Protein AF-A0A843DZ66-F1 (afdb_monomer_lite)

Foldseek 3Di:
DQPQDDLVQLLVQLVVCVVVVVVVCVVVVHDADPPVVVSSVQSSQQSSCCSRPVGRQRSVDDDPPDPVVSVD

Radius of gyration: 12.84 Å; chains: 1; bounding box: 20×25×32 Å

Sequence (72 aa):
MTAQPTREEIKAKAEEMYPGVLRVAEVKGWGLNENKDIADSIVEGLARNVLLRGKKYCPCVLPSGDAEEDKK

Structure (mmCIF, N/CA/C/O backbone):
data_AF-A0A843DZ66-F1
#
_entry.id   AF-A0A843DZ66-F1
#
loop_
_atom_site.group_PDB
_atom_site.id
_atom_site.type_symbol
_atom_site.label_atom_id
_atom_site.label_alt_id
_atom_site.label_comp_id
_atom_site.label_asym_id
_atom_site.label_entity_id
_atom_site.label_seq_id
_atom_site.pdbx_PDB_ins_code
_atom_site.Cartn_x
_atom_site.Cartn_y
_atom_site.Cartn_z
_atom_site.occupancy
_atom_site.B_iso_or_equiv
_atom_site.auth_seq_id
_atom_site.auth_comp_id
_atom_site.auth_asym_id
_atom_site.auth_atom_id
_atom_site.pdbx_PDB_model_num
ATOM 1 N N . MET A 1 1 ? 9.258 -6.369 -22.535 1.00 44.25 1 MET A N 1
ATOM 2 C CA . MET A 1 1 ? 8.786 -7.301 -21.492 1.00 44.25 1 MET A CA 1
ATOM 3 C C . MET A 1 1 ? 9.280 -6.760 -20.163 1.00 44.25 1 MET A C 1
ATOM 5 O O . MET A 1 1 ? 10.463 -6.888 -19.885 1.00 44.25 1 MET A O 1
ATOM 9 N N . THR A 1 2 ? 8.453 -6.038 -19.407 1.00 57.38 2 THR A N 1
ATOM 10 C CA . THR A 1 2 ? 8.840 -5.616 -18.053 1.00 57.38 2 THR A CA 1
ATOM 11 C C . THR A 1 2 ? 8.882 -6.865 -17.182 1.00 57.38 2 THR A C 1
ATOM 13 O O . THR A 1 2 ? 7.884 -7.577 -17.069 1.00 57.38 2 THR A O 1
ATOM 16 N N . ALA A 1 3 ? 10.057 -7.185 -16.642 1.00 77.12 3 ALA A N 1
ATOM 17 C CA . ALA A 1 3 ? 10.191 -8.264 -15.676 1.00 77.12 3 ALA A CA 1
ATOM 18 C C . ALA A 1 3 ? 9.254 -7.959 -14.500 1.00 77.12 3 ALA A C 1
ATOM 20 O O . ALA A 1 3 ? 9.268 -6.851 -13.962 1.00 77.12 3 ALA A O 1
ATOM 21 N N . GLN A 1 4 ? 8.378 -8.903 -14.157 1.00 79.69 4 GLN A N 1
ATOM 22 C CA . GLN A 1 4 ? 7.543 -8.739 -12.975 1.00 79.69 4 GLN A CA 1
ATOM 23 C C . GLN A 1 4 ? 8.440 -8.838 -11.735 1.00 79.69 4 GLN A C 1
ATOM 25 O O . GLN A 1 4 ? 9.243 -9.770 -11.680 1.00 79.69 4 GLN A O 1
ATOM 30 N N . PRO A 1 5 ? 8.317 -7.918 -10.760 1.00 87.88 5 PRO A N 1
ATOM 31 C CA . PRO A 1 5 ? 9.069 -8.016 -9.520 1.00 87.88 5 PRO A CA 1
ATOM 32 C C . PRO A 1 5 ? 8.669 -9.293 -8.783 1.00 87.88 5 PRO A C 1
ATOM 34 O O . PRO A 1 5 ? 7.502 -9.706 -8.798 1.00 87.88 5 PRO A O 1
ATOM 37 N N . THR A 1 6 ? 9.649 -9.921 -8.150 1.00 93.06 6 THR A N 1
ATOM 38 C CA . THR A 1 6 ? 9.442 -11.105 -7.320 1.00 93.06 6 THR A CA 1
ATOM 39 C C . THR A 1 6 ? 8.617 -10.755 -6.084 1.00 93.06 6 THR A C 1
ATOM 41 O O . THR A 1 6 ? 8.496 -9.594 -5.680 1.00 93.06 6 THR A O 1
ATOM 44 N N . ARG A 1 7 ? 8.031 -11.771 -5.442 1.00 91.06 7 ARG A N 1
ATOM 45 C CA . ARG A 1 7 ? 7.244 -11.542 -4.225 1.00 91.06 7 ARG A CA 1
ATOM 46 C C . ARG A 1 7 ? 8.086 -10.964 -3.084 1.00 91.06 7 ARG A C 1
ATOM 48 O O . ARG A 1 7 ? 7.569 -10.170 -2.304 1.00 91.06 7 ARG A O 1
ATOM 55 N N . GLU A 1 8 ? 9.355 -11.339 -2.996 1.00 93.75 8 GLU A N 1
ATOM 56 C CA . GLU A 1 8 ? 10.275 -10.836 -1.974 1.00 93.75 8 GLU A CA 1
ATOM 57 C C . GLU A 1 8 ? 10.564 -9.345 -2.173 1.00 93.75 8 GLU A C 1
ATOM 59 O O . GLU A 1 8 ? 10.477 -8.574 -1.221 1.00 93.75 8 GLU A O 1
ATOM 64 N N . GLU A 1 9 ? 10.781 -8.910 -3.417 1.00 93.50 9 GLU A N 1
ATOM 65 C CA . GLU A 1 9 ? 10.974 -7.492 -3.748 1.00 93.50 9 GLU A CA 1
ATOM 66 C C . GLU A 1 9 ? 9.732 -6.650 -3.437 1.00 93.50 9 GLU A C 1
ATOM 68 O O . GLU A 1 9 ? 9.841 -5.545 -2.902 1.00 93.50 9 G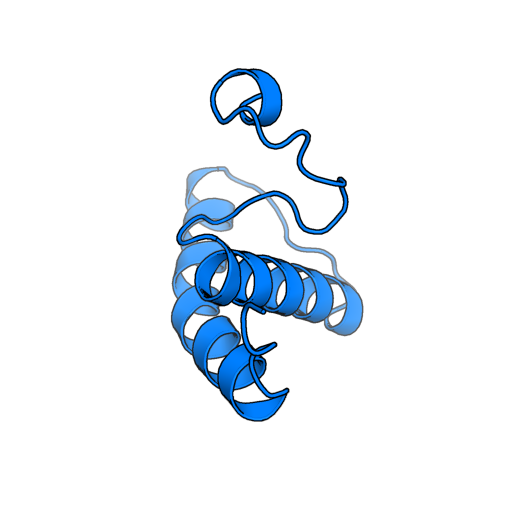LU A O 1
ATOM 73 N N . ILE A 1 10 ? 8.540 -7.177 -3.738 1.00 93.56 10 ILE A N 1
ATOM 74 C CA . ILE A 1 10 ? 7.275 -6.501 -3.423 1.00 93.56 10 ILE A CA 1
ATOM 75 C C . ILE A 1 10 ? 7.118 -6.347 -1.908 1.00 93.56 10 ILE A C 1
ATOM 77 O O . ILE A 1 10 ? 6.783 -5.256 -1.450 1.00 93.56 10 ILE A O 1
ATOM 81 N N . LYS A 1 11 ? 7.380 -7.409 -1.134 1.00 94.31 11 LYS A N 1
ATOM 82 C CA . LYS A 1 11 ? 7.271 -7.380 0.330 1.00 94.31 11 LYS A CA 1
ATOM 83 C C . LYS A 1 11 ? 8.260 -6.408 0.961 1.00 94.31 11 LYS A C 1
ATOM 85 O O . LYS A 1 11 ? 7.835 -5.540 1.714 1.00 94.31 11 LYS A O 1
ATOM 90 N N . ALA A 1 12 ? 9.533 -6.470 0.573 1.00 95.75 12 ALA A N 1
ATOM 91 C CA . ALA A 1 12 ? 10.551 -5.550 1.075 1.00 95.75 12 ALA A CA 1
ATOM 92 C C . ALA A 1 12 ? 10.174 -4.086 0.794 1.00 95.75 12 ALA A C 1
ATOM 94 O O . ALA A 1 12 ? 10.304 -3.213 1.654 1.00 95.75 12 ALA A O 1
ATOM 95 N N . LYS A 1 13 ? 9.635 -3.809 -0.403 1.00 94.00 13 LYS A N 1
ATOM 96 C CA . LYS A 1 13 ? 9.177 -2.464 -0.755 1.00 94.00 13 LYS A CA 1
ATOM 97 C C . LYS A 1 13 ? 7.915 -2.048 0.008 1.00 94.00 13 LYS A C 1
ATOM 99 O O . LYS A 1 13 ? 7.779 -0.877 0.356 1.00 94.00 13 LYS A O 1
ATOM 104 N N . ALA A 1 14 ? 7.004 -2.980 0.278 1.00 94.44 14 ALA A N 1
ATOM 105 C CA . ALA A 1 14 ? 5.811 -2.739 1.084 1.00 94.44 14 ALA A CA 1
ATOM 106 C C . ALA A 1 14 ? 6.172 -2.393 2.536 1.00 94.44 14 ALA A C 1
ATOM 108 O O . ALA A 1 14 ? 5.654 -1.408 3.061 1.00 94.44 14 ALA A O 1
ATOM 109 N N . GLU A 1 15 ? 7.108 -3.125 3.144 1.00 95.19 15 GLU A N 1
ATOM 110 C CA . GLU A 1 15 ? 7.617 -2.855 4.495 1.00 95.19 15 GLU A CA 1
ATOM 111 C C . GLU A 1 15 ? 8.285 -1.477 4.590 1.00 95.19 15 GLU A C 1
ATOM 113 O O . GLU A 1 15 ? 8.016 -0.725 5.526 1.00 95.19 15 GLU A O 1
ATOM 118 N N . GLU A 1 16 ? 9.073 -1.085 3.581 1.00 95.25 16 GLU A N 1
ATOM 119 C CA . GLU A 1 16 ? 9.652 0.265 3.488 1.00 95.25 16 GLU A CA 1
ATOM 120 C C . GLU A 1 16 ? 8.564 1.357 3.419 1.00 95.25 16 GLU A C 1
ATOM 122 O O . GLU A 1 16 ? 8.698 2.437 3.999 1.00 95.25 16 GLU A O 1
ATOM 127 N N . MET A 1 17 ? 7.465 1.089 2.709 1.00 93.88 17 MET A N 1
ATOM 128 C CA . MET A 1 17 ? 6.379 2.048 2.491 1.00 93.88 17 MET A CA 1
ATOM 129 C C . MET A 1 17 ? 5.384 2.131 3.655 1.00 93.88 17 MET A C 1
ATOM 131 O O . MET A 1 17 ? 4.707 3.156 3.794 1.00 93.88 17 MET A O 1
ATOM 135 N N . TYR A 1 18 ? 5.291 1.093 4.486 1.00 93.81 18 TYR A N 1
ATOM 136 C CA . TYR A 1 18 ? 4.281 0.958 5.536 1.00 93.81 18 TYR A CA 1
ATOM 137 C C . TYR A 1 18 ? 4.269 2.124 6.549 1.00 93.81 18 TYR A C 1
ATOM 139 O O . TYR A 1 18 ? 3.194 2.680 6.797 1.00 93.81 18 TYR A O 1
ATOM 147 N N . PRO A 1 19 ? 5.418 2.618 7.064 1.00 94.75 19 PRO A N 1
ATOM 148 C CA . PRO A 1 19 ? 5.436 3.785 7.951 1.00 94.75 19 PRO A CA 1
ATOM 149 C C . PRO A 1 19 ? 4.864 5.048 7.291 1.00 94.75 19 PRO A C 1
ATOM 151 O O . PRO A 1 19 ? 4.205 5.861 7.938 1.00 94.75 19 PRO A O 1
ATOM 154 N N . GLY A 1 20 ? 5.079 5.208 5.981 1.00 93.75 20 GLY A N 1
ATOM 155 C CA . GLY A 1 20 ? 4.518 6.314 5.209 1.00 93.75 20 GLY A CA 1
ATOM 156 C C . GLY A 1 20 ? 2.998 6.222 5.071 1.00 93.75 20 GLY A C 1
ATOM 157 O O . GLY A 1 20 ? 2.320 7.245 5.139 1.00 93.75 20 GLY A O 1
ATOM 158 N N . VAL A 1 21 ? 2.462 5.008 4.918 1.00 93.19 21 VAL A N 1
ATOM 159 C CA . VAL A 1 21 ? 1.013 4.754 4.883 1.00 93.19 21 VAL A CA 1
ATOM 160 C C . VAL A 1 21 ? 0.375 5.117 6.224 1.00 93.19 21 VAL A C 1
ATOM 162 O O . VAL A 1 21 ? -0.595 5.873 6.243 1.00 93.19 21 VAL A O 1
ATOM 165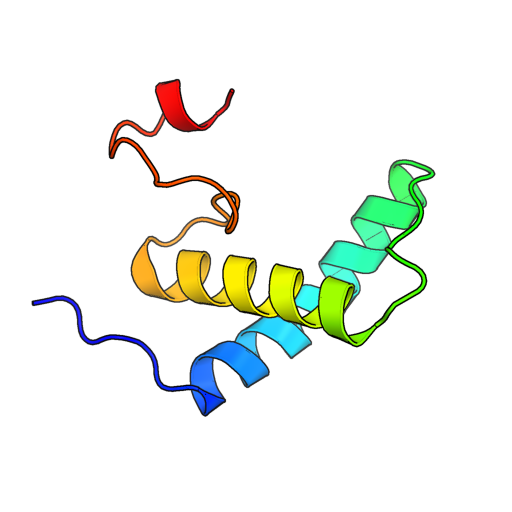 N N . LEU A 1 22 ? 0.965 4.666 7.337 1.00 93.19 22 LEU A N 1
ATOM 166 C CA . LEU A 1 22 ? 0.499 5.009 8.686 1.00 93.19 22 LEU A CA 1
ATOM 167 C C . LEU A 1 22 ? 0.513 6.519 8.930 1.00 93.19 22 LEU A C 1
ATOM 169 O O . LEU A 1 22 ? -0.475 7.076 9.398 1.00 93.19 22 LEU A O 1
ATOM 173 N N . ARG A 1 23 ? 1.596 7.201 8.542 1.00 94.81 23 ARG A N 1
ATOM 174 C CA . ARG A 1 23 ? 1.701 8.658 8.680 1.00 94.81 23 ARG A CA 1
ATOM 175 C C . ARG A 1 23 ? 0.619 9.393 7.889 1.00 94.81 23 ARG A C 1
ATOM 177 O O . ARG A 1 23 ? 0.074 10.376 8.380 1.00 94.81 23 ARG A O 1
ATOM 184 N N . VAL A 1 24 ? 0.318 8.960 6.662 1.00 93.94 24 VAL A N 1
ATOM 185 C CA . VAL A 1 24 ? -0.762 9.572 5.868 1.00 93.94 24 VAL A CA 1
ATOM 186 C C . VAL A 1 24 ? -2.108 9.348 6.544 1.00 93.94 24 VAL A C 1
ATOM 188 O O . VAL A 1 24 ? -2.881 10.299 6.639 1.00 93.94 24 VAL A O 1
ATOM 191 N N . ALA A 1 25 ? -2.369 8.132 7.028 1.00 93.50 25 ALA A N 1
ATOM 192 C CA . ALA A 1 25 ? -3.598 7.823 7.743 1.00 93.50 25 ALA A CA 1
ATOM 193 C C . ALA A 1 25 ? -3.754 8.720 8.983 1.00 93.50 25 ALA A C 1
ATOM 195 O O . ALA A 1 25 ? -4.777 9.381 9.125 1.00 93.50 25 ALA A O 1
ATOM 196 N N . GLU A 1 26 ? -2.705 8.859 9.795 1.00 94.25 26 GLU A N 1
ATOM 197 C CA . GLU A 1 26 ? -2.693 9.726 10.978 1.00 94.25 26 GLU A CA 1
ATOM 198 C C . GLU A 1 26 ? -2.958 11.199 10.628 1.00 94.25 26 GLU A C 1
ATOM 200 O O . GLU A 1 26 ? -3.890 11.804 11.152 1.00 94.25 26 GLU A O 1
ATOM 205 N N . VAL A 1 27 ? -2.198 11.770 9.683 1.00 95.75 27 VAL A N 1
ATOM 206 C CA . VAL A 1 27 ? -2.332 13.184 9.277 1.00 95.75 27 VAL A CA 1
ATOM 207 C C . VAL A 1 27 ? -3.713 13.485 8.692 1.00 95.75 27 VAL A C 1
ATOM 209 O O . VAL A 1 27 ? -4.212 14.604 8.808 1.00 95.75 27 VAL A O 1
ATOM 212 N N . LYS A 1 28 ? -4.334 12.502 8.036 1.00 94.19 28 LYS A N 1
ATOM 213 C CA . LYS A 1 28 ? -5.668 12.632 7.443 1.00 94.19 28 LYS A CA 1
ATOM 214 C C . LYS A 1 28 ? -6.802 12.266 8.407 1.00 94.19 28 LYS A C 1
ATOM 216 O O . LYS A 1 28 ? -7.958 12.471 8.046 1.00 94.19 28 LYS A O 1
ATOM 221 N N . GLY A 1 29 ? -6.497 11.744 9.597 1.00 93.75 29 GLY A N 1
ATOM 222 C CA . GLY A 1 29 ? -7.495 11.218 10.531 1.00 93.75 29 GLY A CA 1
ATOM 223 C C . GLY A 1 29 ? -8.216 9.970 10.008 1.00 93.75 29 GLY A C 1
ATOM 224 O O . GLY A 1 29 ? -9.379 9.746 10.334 1.00 93.75 29 GLY A O 1
ATOM 225 N N . TRP A 1 30 ? -7.565 9.188 9.147 1.00 93.69 30 TRP A N 1
ATOM 226 C CA . TRP A 1 30 ? -8.100 7.953 8.580 1.00 93.69 30 TRP A CA 1
ATOM 227 C C . TRP A 1 30 ? -7.702 6.739 9.420 1.00 93.69 30 TRP A C 1
ATOM 229 O O . TRP A 1 30 ? -6.608 6.682 9.979 1.00 93.69 30 TRP A O 1
ATOM 239 N N . GLY A 1 31 ? -8.580 5.738 9.452 1.00 89.88 31 GLY A N 1
ATOM 240 C CA . GLY A 1 31 ? -8.261 4.401 9.943 1.00 89.88 31 GLY A CA 1
ATOM 241 C C . GLY A 1 31 ? -7.839 3.489 8.795 1.00 89.88 31 GLY A C 1
ATOM 242 O O . GLY A 1 31 ? -8.400 3.560 7.700 1.00 89.88 31 GLY A O 1
ATOM 243 N N . LEU A 1 32 ? -6.863 2.616 9.046 1.00 90.50 32 LEU A N 1
ATOM 244 C CA . LEU A 1 32 ? -6.658 1.446 8.194 1.00 90.50 32 LEU A CA 1
ATOM 245 C C . LEU A 1 32 ? -7.722 0.388 8.502 1.00 90.50 32 LEU A C 1
ATOM 247 O O . LEU A 1 32 ? -8.366 0.426 9.550 1.00 90.50 32 LEU A O 1
ATOM 251 N N . ASN A 1 33 ? -7.899 -0.556 7.578 1.00 91.56 33 ASN A N 1
ATOM 252 C CA . ASN A 1 33 ? -8.801 -1.682 7.786 1.00 91.56 33 ASN A CA 1
ATOM 253 C C . ASN A 1 33 ? -8.362 -2.497 9.018 1.00 91.56 33 ASN A C 1
ATOM 255 O O . ASN A 1 33 ? -7.173 -2.744 9.215 1.00 91.56 33 ASN A O 1
ATOM 259 N N . GLU A 1 34 ? -9.330 -2.920 9.826 1.00 90.81 34 GLU A N 1
ATOM 260 C CA . GLU A 1 34 ? -9.139 -3.754 11.018 1.00 90.81 34 GLU A CA 1
ATOM 261 C C . GLU A 1 34 ? -8.510 -5.106 10.658 1.00 90.81 34 GLU A C 1
ATOM 263 O O . GLU A 1 34 ? -7.694 -5.661 11.399 1.00 90.81 34 GLU A O 1
ATOM 268 N N . ASN A 1 35 ? -8.877 -5.623 9.483 1.00 93.88 35 ASN A N 1
ATOM 269 C CA . ASN A 1 35 ? -8.282 -6.811 8.909 1.00 93.88 35 ASN A CA 1
ATOM 270 C C . ASN A 1 35 ? -6.919 -6.465 8.293 1.00 93.88 35 ASN A C 1
ATOM 272 O O . ASN A 1 35 ? -6.828 -5.859 7.218 1.00 93.88 35 ASN A O 1
ATOM 276 N N . LYS A 1 36 ? -5.861 -6.898 8.983 1.00 91.94 36 LYS A N 1
ATOM 277 C CA . LYS A 1 36 ? -4.472 -6.660 8.582 1.00 91.94 36 LYS A CA 1
ATOM 278 C C . LYS A 1 36 ? -4.112 -7.320 7.260 1.00 91.94 36 LYS A C 1
ATOM 280 O O . LYS A 1 36 ? -3.450 -6.677 6.462 1.00 91.94 36 LYS A O 1
ATOM 285 N N . ASP A 1 37 ? -4.612 -8.521 6.970 1.00 92.44 37 ASP A N 1
ATOM 286 C CA . ASP A 1 37 ? -4.326 -9.191 5.695 1.00 92.44 37 ASP A CA 1
ATOM 287 C C . ASP A 1 37 ? -4.822 -8.359 4.505 1.00 92.44 37 ASP 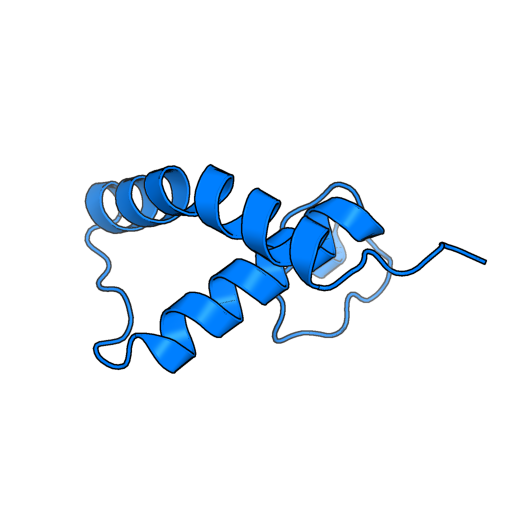A C 1
ATOM 289 O O . ASP A 1 37 ? -4.157 -8.257 3.472 1.00 92.44 37 ASP A O 1
ATOM 293 N N . ILE A 1 38 ? -5.978 -7.702 4.663 1.00 91.88 38 ILE A N 1
ATOM 294 C CA . ILE A 1 38 ? -6.510 -6.788 3.649 1.00 91.88 38 ILE A CA 1
ATOM 295 C C . ILE A 1 38 ? -5.621 -5.548 3.552 1.00 91.88 38 ILE A C 1
ATOM 297 O O . ILE A 1 38 ? -5.193 -5.208 2.450 1.00 91.88 38 ILE A O 1
ATOM 301 N N . ALA A 1 39 ? -5.321 -4.885 4.672 1.00 92.62 39 ALA A N 1
ATOM 302 C CA . ALA A 1 39 ? -4.475 -3.691 4.676 1.00 92.62 39 ALA A CA 1
ATOM 303 C C . ALA A 1 39 ? -3.096 -3.964 4.044 1.00 92.62 39 ALA A C 1
ATOM 305 O O . ALA A 1 39 ? -2.679 -3.239 3.140 1.00 92.62 39 ALA A O 1
ATOM 306 N N . ASP A 1 40 ? -2.449 -5.057 4.437 1.00 93.62 40 ASP A N 1
ATOM 307 C CA . ASP A 1 40 ? -1.143 -5.481 3.941 1.00 93.62 40 ASP A CA 1
ATOM 308 C C . ASP A 1 40 ? -1.198 -5.805 2.445 1.00 93.62 40 ASP A C 1
ATOM 310 O O . ASP A 1 40 ? -0.333 -5.360 1.690 1.00 93.62 40 ASP A O 1
ATOM 314 N N . SER A 1 41 ? -2.256 -6.476 1.969 1.00 94.00 41 SER A N 1
ATOM 315 C CA . SER A 1 41 ? -2.430 -6.757 0.536 1.00 94.00 41 SER A CA 1
ATOM 316 C C . SER A 1 41 ? -2.527 -5.482 -0.315 1.00 94.00 41 SER A C 1
ATOM 318 O O . SER A 1 41 ? -1.989 -5.426 -1.425 1.00 94.00 41 SER A O 1
ATOM 320 N N . ILE A 1 42 ? -3.155 -4.425 0.213 1.00 94.19 42 ILE A N 1
ATOM 321 C CA . ILE A 1 42 ? -3.248 -3.127 -0.462 1.00 94.19 42 ILE A CA 1
ATOM 322 C C . ILE A 1 42 ? -1.878 -2.444 -0.492 1.00 94.19 42 ILE A C 1
ATOM 324 O O . ILE A 1 42 ? -1.489 -1.903 -1.530 1.00 94.19 42 ILE A O 1
ATOM 328 N N . VAL A 1 43 ? -1.111 -2.501 0.601 1.00 94.81 43 VAL A N 1
ATOM 329 C CA . VAL A 1 43 ? 0.251 -1.944 0.639 1.00 94.81 43 VAL A CA 1
ATOM 330 C C . VAL A 1 43 ? 1.195 -2.714 -0.294 1.00 94.81 43 VAL A C 1
ATOM 332 O O . VAL A 1 43 ? 1.939 -2.080 -1.046 1.00 94.81 43 VAL A O 1
ATOM 335 N N . GLU A 1 44 ? 1.115 -4.049 -0.343 1.00 94.88 44 GLU A N 1
ATOM 336 C CA . GLU A 1 44 ? 1.837 -4.882 -1.320 1.00 94.88 44 GLU A CA 1
ATOM 337 C C . GLU A 1 44 ? 1.463 -4.497 -2.764 1.00 94.88 44 GLU A C 1
ATOM 339 O O . GLU A 1 44 ? 2.334 -4.348 -3.625 1.00 94.88 44 GLU A O 1
ATOM 344 N N . GLY A 1 45 ? 0.178 -4.263 -3.043 1.00 93.38 45 GLY A N 1
ATOM 345 C CA . GLY A 1 45 ? -0.290 -3.809 -4.353 1.00 93.38 45 GLY A CA 1
ATOM 346 C C . GLY A 1 45 ? 0.268 -2.437 -4.753 1.00 93.38 45 GLY A C 1
ATOM 347 O O . GLY A 1 45 ? 0.725 -2.254 -5.886 1.00 93.38 45 GLY A O 1
ATOM 348 N N . LEU A 1 46 ? 0.287 -1.480 -3.819 1.00 93.94 46 LEU A N 1
ATOM 349 C CA . LEU A 1 46 ? 0.904 -0.166 -4.024 1.00 93.94 46 LEU A CA 1
ATOM 350 C C . LEU A 1 46 ? 2.404 -0.300 -4.316 1.00 93.94 46 LEU A C 1
ATOM 352 O O . LEU A 1 46 ? 2.906 0.321 -5.255 1.00 93.94 46 LEU A O 1
ATOM 356 N N . ALA A 1 47 ? 3.110 -1.130 -3.547 1.00 94.56 47 ALA A N 1
ATOM 357 C CA . ALA A 1 47 ? 4.534 -1.389 -3.723 1.00 94.56 47 ALA A CA 1
ATOM 358 C C . ALA A 1 47 ? 4.834 -2.020 -5.091 1.00 94.56 47 ALA A C 1
ATOM 360 O O . ALA A 1 47 ? 5.729 -1.564 -5.806 1.00 94.56 47 ALA A O 1
ATOM 361 N N . ARG A 1 48 ? 4.025 -2.996 -5.521 1.00 93.25 48 ARG A N 1
ATOM 362 C CA . ARG A 1 48 ? 4.123 -3.599 -6.857 1.00 93.25 48 ARG A CA 1
ATOM 363 C C . ARG A 1 48 ? 3.967 -2.557 -7.964 1.00 93.25 48 ARG A C 1
ATOM 365 O O . ARG A 1 48 ? 4.735 -2.575 -8.924 1.00 93.25 48 ARG A O 1
ATOM 372 N N . ASN A 1 49 ? 3.007 -1.642 -7.839 1.00 91.31 49 ASN A N 1
ATOM 373 C CA . ASN A 1 49 ? 2.805 -0.576 -8.823 1.00 91.31 49 ASN A CA 1
ATOM 374 C C . ASN A 1 49 ? 3.973 0.417 -8.857 1.00 91.31 49 ASN A C 1
ATOM 376 O O . ASN A 1 49 ? 4.359 0.859 -9.940 1.00 91.31 49 ASN A O 1
ATOM 380 N N . VAL A 1 50 ? 4.598 0.705 -7.713 1.00 91.62 50 VAL A N 1
ATOM 381 C CA . VAL A 1 50 ? 5.835 1.499 -7.667 1.00 91.62 50 VAL A CA 1
ATOM 382 C C . VAL A 1 50 ? 6.966 0.793 -8.408 1.00 91.62 50 VAL A C 1
ATOM 384 O O . VAL A 1 50 ? 7.625 1.425 -9.227 1.00 91.62 50 VAL A O 1
ATOM 387 N N . LEU A 1 51 ? 7.169 -0.504 -8.178 1.00 90.88 51 LEU A N 1
ATOM 388 C CA . LEU A 1 51 ? 8.235 -1.266 -8.838 1.00 90.88 51 LEU A CA 1
ATOM 389 C C . LEU A 1 51 ? 8.008 -1.401 -10.352 1.00 90.88 51 LEU A C 1
ATOM 391 O O . LEU A 1 51 ? 8.949 -1.293 -11.131 1.00 90.88 51 LEU A O 1
ATOM 395 N N . LEU A 1 52 ? 6.759 -1.600 -10.783 1.00 88.88 52 LEU A N 1
ATOM 396 C CA . LEU A 1 52 ? 6.421 -1.793 -12.197 1.00 88.88 52 LEU A CA 1
ATOM 397 C C . LEU A 1 52 ? 6.310 -0.491 -12.997 1.00 88.88 52 LEU A C 1
ATOM 399 O O . LEU A 1 52 ? 6.592 -0.485 -14.194 1.00 88.88 52 LEU A O 1
ATOM 403 N N . ARG A 1 53 ? 5.811 0.583 -12.375 1.00 85.44 53 ARG A N 1
ATOM 404 C CA . ARG A 1 53 ? 5.367 1.809 -13.068 1.00 85.44 53 ARG A CA 1
ATOM 405 C C . ARG A 1 53 ? 5.990 3.084 -12.501 1.00 85.44 53 ARG A C 1
ATOM 407 O O . ARG A 1 53 ? 5.691 4.171 -12.98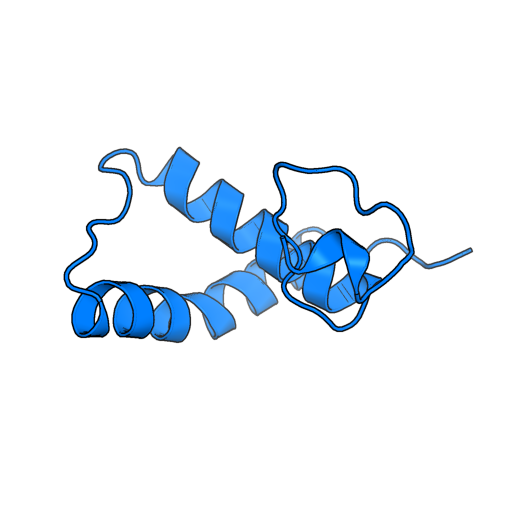4 1.00 85.44 53 ARG A O 1
ATOM 414 N N . GLY A 1 54 ? 6.802 2.978 -11.449 1.00 85.81 54 GLY A N 1
ATOM 415 C CA . GLY A 1 54 ? 7.444 4.113 -10.782 1.00 85.81 54 GLY A CA 1
ATOM 416 C C . GLY A 1 54 ? 6.505 4.987 -9.943 1.00 85.81 54 GLY A C 1
ATOM 417 O O . GLY A 1 54 ? 6.945 5.996 -9.398 1.00 85.81 54 GLY A O 1
ATOM 418 N N . LYS A 1 55 ? 5.215 4.639 -9.825 1.00 85.19 55 LYS A N 1
ATOM 419 C CA . LYS A 1 55 ? 4.200 5.439 -9.119 1.00 85.19 55 LYS A CA 1
ATOM 420 C C . LYS A 1 55 ? 3.267 4.566 -8.277 1.00 85.19 55 LYS A C 1
ATOM 422 O O . LYS A 1 55 ? 2.988 3.421 -8.621 1.00 85.19 55 LYS A O 1
ATOM 427 N N . LYS A 1 56 ? 2.743 5.143 -7.191 1.00 85.69 56 LYS A N 1
ATOM 428 C CA . LYS A 1 56 ? 1.811 4.509 -6.237 1.00 85.69 56 LYS A CA 1
ATOM 429 C C . LYS A 1 56 ? 0.370 4.483 -6.775 1.00 85.69 56 LYS A C 1
ATOM 431 O O . LYS A 1 56 ? -0.529 5.031 -6.147 1.00 85.69 56 LYS A O 1
ATOM 436 N N . TYR A 1 57 ? 0.160 3.906 -7.956 1.00 87.62 57 TYR A N 1
ATOM 437 C CA . TYR A 1 57 ? -1.185 3.758 -8.520 1.00 87.62 57 TYR A CA 1
ATOM 438 C C . TYR A 1 57 ? -2.066 2.890 -7.622 1.00 87.62 57 TYR A C 1
ATOM 440 O O . TYR A 1 57 ? -1.572 1.925 -7.031 1.00 87.62 57 TYR A O 1
ATOM 448 N N . CYS A 1 58 ? -3.362 3.211 -7.560 1.00 87.12 58 CYS A N 1
ATOM 449 C CA . CYS A 1 58 ? -4.336 2.422 -6.814 1.00 87.12 58 CYS A CA 1
ATOM 450 C C . CYS A 1 58 ? -4.276 0.953 -7.273 1.00 87.12 58 CYS A C 1
ATOM 452 O O . CYS A 1 58 ? -4.433 0.684 -8.465 1.00 87.12 58 CYS A O 1
ATOM 454 N N . PRO A 1 59 ? -4.036 -0.010 -6.367 1.00 87.62 59 PRO A N 1
ATOM 455 C CA . PRO A 1 59 ? -3.904 -1.414 -6.748 1.00 87.62 59 PRO A CA 1
ATOM 456 C C . PRO A 1 59 ? -5.237 -2.062 -7.141 1.00 87.62 59 PRO A C 1
ATOM 458 O O . PRO A 1 59 ? -5.232 -3.118 -7.764 1.00 87.62 59 PRO A O 1
ATOM 461 N N . CYS A 1 60 ? -6.366 -1.436 -6.799 1.00 86.94 60 CYS A N 1
ATOM 462 C CA . CYS A 1 60 ? -7.710 -1.951 -7.067 1.00 86.94 60 CYS A CA 1
ATOM 463 C C . CYS A 1 60 ? -8.273 -1.530 -8.433 1.00 86.94 60 CYS A C 1
ATOM 465 O O . CYS A 1 60 ? -9.362 -1.965 -8.797 1.00 86.94 60 CYS A O 1
ATOM 467 N N . VAL A 1 61 ? -7.566 -0.671 -9.174 1.00 84.06 61 VAL A N 1
ATOM 468 C CA . VAL A 1 61 ? -8.006 -0.146 -10.472 1.00 84.06 61 VAL A CA 1
ATOM 469 C C . VAL A 1 61 ? -6.966 -0.510 -11.523 1.00 84.06 61 VAL A C 1
ATOM 471 O O . VAL A 1 61 ? -5.764 -0.429 -11.268 1.00 84.06 61 VAL A O 1
ATOM 474 N N . LEU A 1 62 ? -7.419 -0.920 -12.709 1.00 80.94 62 LEU A N 1
ATOM 475 C CA . LEU A 1 62 ? -6.528 -1.103 -13.848 1.00 80.94 62 LEU A CA 1
ATOM 476 C C . LEU A 1 62 ? -6.114 0.286 -14.366 1.00 80.94 62 LEU A C 1
ATOM 478 O O . LEU A 1 62 ? -6.993 1.017 -14.819 1.00 80.94 62 LEU A O 1
ATOM 482 N N . PRO A 1 63 ? -4.820 0.662 -14.323 1.00 78.38 63 PRO A N 1
ATOM 483 C CA . PRO A 1 63 ? -4.381 1.959 -14.826 1.00 78.38 63 PRO A CA 1
ATOM 484 C C . PRO A 1 63 ? -4.661 2.060 -16.325 1.00 78.38 63 PRO A C 1
ATOM 486 O O . PRO A 1 63 ? -4.320 1.138 -17.074 1.00 78.38 63 PRO A O 1
ATOM 489 N N . SER A 1 64 ? -5.251 3.173 -16.756 1.00 79.81 64 SER A N 1
ATOM 490 C CA . SER A 1 64 ? -5.585 3.435 -18.162 1.00 79.81 64 SER A CA 1
ATOM 491 C C . SER A 1 64 ? -4.339 3.601 -19.039 1.00 79.81 64 SER A C 1
ATOM 493 O O . SER A 1 64 ? -4.392 3.404 -20.252 1.00 79.81 64 SER A O 1
ATOM 495 N N . GLY A 1 65 ? -3.199 3.921 -18.416 1.00 73.88 65 GLY A N 1
ATOM 496 C CA . GLY A 1 65 ? -1.954 4.250 -19.105 1.00 73.88 65 GLY A CA 1
ATOM 497 C C . GLY A 1 65 ? -1.787 5.750 -1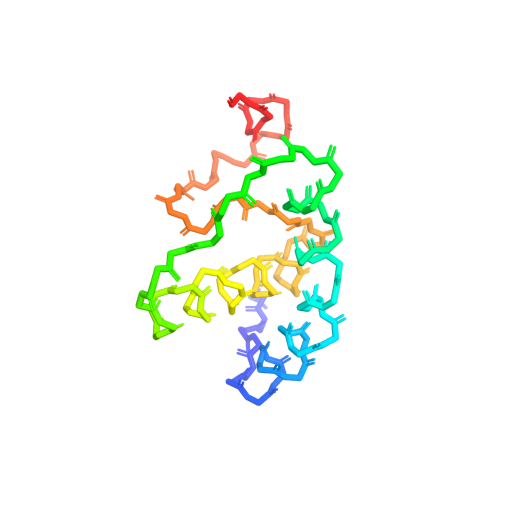9.348 1.00 73.88 65 GLY A C 1
ATOM 498 O O . GLY A 1 65 ? -0.683 6.168 -19.696 1.00 73.88 65 GLY A O 1
ATOM 499 N N . ASP A 1 66 ? -2.826 6.550 -19.094 1.00 80.44 66 ASP A N 1
ATOM 500 C CA . ASP A 1 66 ? -2.750 8.005 -19.052 1.00 80.44 66 ASP A CA 1
ATOM 501 C C . ASP A 1 66 ? -2.628 8.497 -17.602 1.00 80.44 66 ASP A C 1
ATOM 503 O O . ASP A 1 66 ? -3.485 8.272 -16.747 1.00 80.44 66 ASP A O 1
ATOM 507 N N . ALA A 1 67 ? -1.519 9.174 -17.306 1.00 75.81 67 ALA A N 1
ATOM 508 C CA . ALA A 1 67 ? -1.208 9.586 -15.945 1.00 75.81 67 ALA A CA 1
ATOM 509 C C . ALA A 1 67 ? -2.078 10.741 -15.426 1.00 75.81 67 ALA A C 1
ATOM 511 O O . ALA A 1 67 ? -2.055 10.965 -14.218 1.00 75.81 67 ALA A O 1
ATOM 512 N N . GLU A 1 68 ? -2.770 11.493 -16.288 1.00 77.31 68 GLU A N 1
ATOM 513 C CA . GLU A 1 68 ? -3.699 12.547 -15.867 1.00 77.31 68 GLU A CA 1
ATOM 514 C C . GLU A 1 68 ? -5.078 11.962 -15.557 1.00 77.31 68 GLU A C 1
ATOM 516 O O . GLU A 1 68 ? -5.688 12.331 -14.554 1.00 77.31 68 GLU A O 1
ATOM 521 N N . GLU A 1 69 ? -5.545 11.008 -16.360 1.00 76.50 69 GLU A N 1
ATOM 522 C CA . GLU A 1 69 ? -6.793 10.286 -16.109 1.00 76.50 69 GLU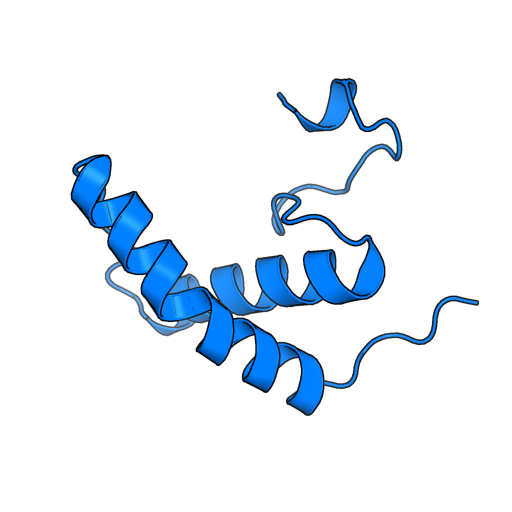 A CA 1
ATOM 523 C C . GLU A 1 69 ? -6.726 9.444 -14.833 1.00 76.50 69 GLU A C 1
ATOM 525 O O . GLU A 1 69 ? -7.669 9.453 -14.042 1.00 76.50 69 GLU A O 1
ATOM 530 N N . ASP A 1 70 ? -5.585 8.800 -14.583 1.00 78.06 70 ASP A N 1
ATOM 531 C CA . ASP A 1 70 ? -5.358 7.943 -13.414 1.00 78.06 70 ASP A CA 1
ATOM 532 C C . ASP A 1 70 ? -5.173 8.728 -12.086 1.00 78.06 70 ASP A C 1
ATOM 534 O O . ASP A 1 70 ? -4.914 8.121 -11.044 1.00 78.06 70 ASP A O 1
ATOM 538 N N . LYS A 1 71 ? -5.260 10.071 -12.095 1.00 72.38 71 LYS A N 1
ATOM 539 C CA . LYS A 1 71 ? -5.261 10.908 -10.870 1.00 72.38 71 LYS A CA 1
ATOM 540 C C . LYS A 1 71 ? -6.633 11.025 -10.204 1.00 72.38 71 LYS A C 1
ATOM 542 O O . LYS A 1 71 ? -6.693 11.546 -9.089 1.00 72.38 71 LYS A O 1
ATOM 547 N N . LYS A 1 72 ? -7.700 10.654 -10.913 1.00 62.56 72 LYS A N 1
ATOM 548 C CA . LYS A 1 72 ? -9.086 10.720 -10.431 1.00 62.56 72 LYS A CA 1
ATOM 549 C C . LYS A 1 72 ? -9.328 9.685 -9.334 1.00 62.56 72 LYS A C 1
ATOM 551 O O . LYS A 1 72 ? -10.061 10.036 -8.386 1.00 62.56 72 LYS A O 1
#

pLDDT: mean 88.1, std 9.4, range [44.25, 95.75]

Secondary structure (DSSP, 8-state):
-PPPPPHHHHHHHHHHHHHHHHHHHHHHTPPPPS-HHHHHHHHHHHHHHHHHHSS---TTS---S-TTGGG-